Protein AF-A0A7C8YDD9-F1 (afdb_monomer_lite)

Foldseek 3Di:
DDPVLLVVLLCVCVVVVDQLVVSCVVVVDDSVVNVVSNVVVVVVVVVCCVVVDDQADQADDPVQVVDPVRPPVCGRPRDDQDWDWDADDDPPVCQVVQQDPVRGGTDTDRD

InterPro domains:
  IPR045249 Putative nuclease HARBI1-like [PTHR22930] (1-110)
  IPR058353 Domain of unknown function DUF8040 [PF26138] (1-47)

Sequence (111 aa):
MSVKEQVLMFLHLLGHNVRFRVIGGRFFHSTWTIHYFFHTVLQAILKLYPEFISPPSSSTPLKILNSSRFYPWFEDCIGALDDTHVRASIPLGDQDRYRNRKGGLSQNVLA

Structure (mmCIF, N/CA/C/O backbone):
data_AF-A0A7C8YDD9-F1
#
_entry.id   AF-A0A7C8YDD9-F1
#
loop_
_atom_site.group_PDB
_atom_site.id
_atom_site.type_symbol
_atom_site.label_atom_id
_atom_site.label_alt_id
_atom_site.label_comp_id
_atom_site.label_asym_id
_atom_site.label_entity_id
_atom_site.label_seq_id
_atom_site.pdbx_PDB_ins_code
_atom_site.Cartn_x
_atom_site.Cartn_y
_atom_site.Cartn_z
_atom_site.occupancy
_atom_site.B_iso_or_equiv
_atom_site.auth_seq_id
_atom_site.auth_comp_id
_atom_site.auth_asym_id
_atom_site.auth_atom_id
_atom_site.pdbx_PDB_model_num
ATOM 1 N N . MET A 1 1 ? 16.940 5.176 -19.741 1.00 84.56 1 MET A N 1
ATOM 2 C CA . MET A 1 1 ? 15.559 4.678 -19.582 1.00 84.56 1 MET A CA 1
ATOM 3 C C . MET A 1 1 ? 14.647 5.831 -19.199 1.00 84.56 1 MET A C 1
ATOM 5 O O . MET A 1 1 ? 14.982 6.564 -18.272 1.00 84.56 1 MET A O 1
ATOM 9 N N . SER A 1 2 ? 13.538 6.015 -19.916 1.00 95.75 2 SER A N 1
ATOM 10 C CA . SER A 1 2 ? 12.626 7.145 -19.675 1.00 95.75 2 SER A CA 1
ATOM 11 C C . 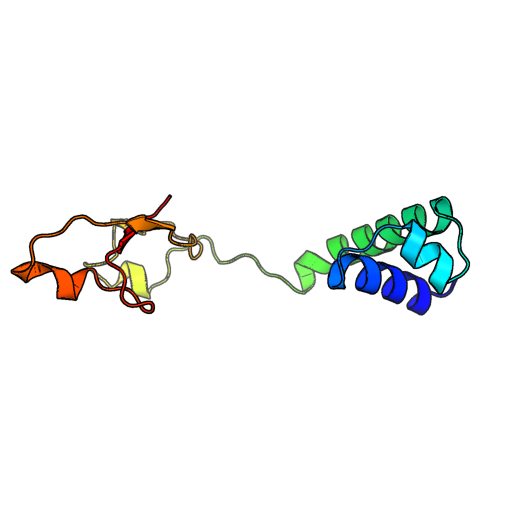SER A 1 2 ? 11.928 7.038 -18.313 1.00 95.75 2 SER A C 1
ATOM 13 O O . SER A 1 2 ? 11.718 5.933 -17.817 1.00 95.75 2 SER A O 1
ATOM 15 N N . VAL A 1 3 ? 11.525 8.165 -17.714 1.00 96.25 3 VAL A N 1
ATOM 16 C CA . VAL A 1 3 ? 10.753 8.162 -16.450 1.00 96.25 3 VAL A CA 1
ATOM 17 C C . VAL A 1 3 ? 9.469 7.342 -16.598 1.00 96.25 3 VAL A C 1
ATOM 19 O O . VAL A 1 3 ? 9.136 6.545 -15.726 1.00 96.25 3 VAL A O 1
ATOM 22 N N . LYS A 1 4 ? 8.785 7.467 -17.742 1.00 97.50 4 LYS A N 1
ATOM 23 C CA . LYS A 1 4 ? 7.581 6.689 -18.057 1.00 97.50 4 LYS A CA 1
ATOM 24 C C . LYS A 1 4 ? 7.844 5.184 -17.992 1.00 97.50 4 LYS A C 1
ATOM 26 O O . LYS A 1 4 ? 7.064 4.450 -17.402 1.00 97.50 4 LYS A O 1
ATOM 31 N N . GLU A 1 5 ? 8.947 4.730 -18.574 1.00 96.44 5 GLU A N 1
ATOM 32 C CA . GLU A 1 5 ? 9.332 3.318 -18.575 1.00 96.44 5 GLU A CA 1
ATOM 33 C C . GLU A 1 5 ? 9.680 2.814 -17.167 1.00 96.44 5 GLU A C 1
ATOM 35 O O . GLU A 1 5 ? 9.224 1.743 -16.776 1.00 96.44 5 GLU A O 1
ATOM 40 N N . GLN A 1 6 ? 10.385 3.620 -16.364 1.00 97.44 6 GLN A N 1
ATOM 41 C CA . GLN A 1 6 ? 10.673 3.304 -14.957 1.00 97.44 6 GLN A CA 1
ATOM 42 C C . GLN A 1 6 ? 9.384 3.089 -14.154 1.00 97.44 6 GLN A C 1
ATOM 44 O O . GLN A 1 6 ? 9.233 2.072 -13.474 1.00 97.44 6 GLN A O 1
ATOM 49 N N . VAL A 1 7 ? 8.435 4.024 -14.270 1.00 97.31 7 VAL A N 1
ATOM 50 C CA . VAL A 1 7 ? 7.142 3.957 -13.575 1.00 97.31 7 VAL A CA 1
ATOM 51 C C . VAL A 1 7 ? 6.312 2.771 -14.067 1.00 97.31 7 VAL A C 1
ATOM 53 O O . VAL A 1 7 ? 5.736 2.055 -13.253 1.00 97.31 7 VAL A O 1
ATOM 56 N N . LEU A 1 8 ? 6.287 2.502 -15.376 1.00 96.69 8 LEU A N 1
ATOM 57 C CA . LEU A 1 8 ? 5.576 1.347 -15.931 1.00 96.69 8 LEU A CA 1
ATOM 58 C C . LEU A 1 8 ? 6.131 0.020 -15.406 1.00 96.69 8 LEU A C 1
ATOM 60 O O . LEU A 1 8 ? 5.346 -0.852 -15.039 1.00 96.69 8 LEU A O 1
ATOM 64 N N . MET A 1 9 ? 7.454 -0.138 -15.321 1.00 96.81 9 MET A N 1
ATOM 65 C CA . MET A 1 9 ? 8.055 -1.340 -14.734 1.00 96.81 9 MET A CA 1
ATOM 66 C C . MET A 1 9 ? 7.690 -1.496 -13.256 1.00 96.81 9 MET A C 1
ATOM 68 O O . MET A 1 9 ? 7.332 -2.595 -12.833 1.00 96.81 9 MET A O 1
ATOM 72 N N . PHE A 1 10 ? 7.754 -0.408 -12.484 1.00 97.56 10 PHE A N 1
ATOM 73 C CA . PHE A 1 10 ? 7.395 -0.407 -11.067 1.00 97.56 10 PHE A CA 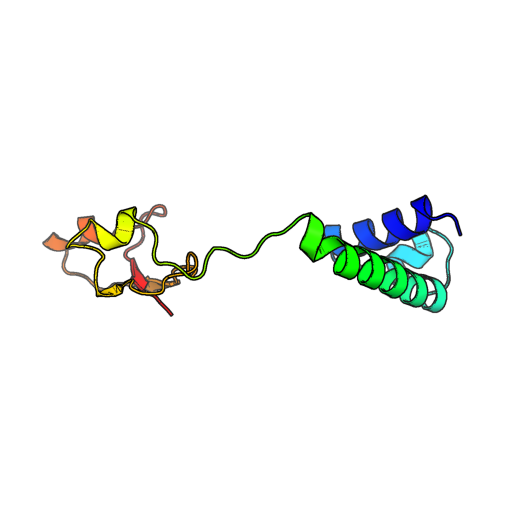1
ATOM 74 C C . PHE A 1 10 ? 5.931 -0.819 -10.849 1.00 97.56 10 PHE A C 1
ATOM 76 O O . PHE A 1 10 ? 5.653 -1.753 -10.096 1.00 97.56 10 PHE A O 1
ATOM 83 N N . LEU A 1 11 ? 5.001 -0.179 -11.567 1.00 96.88 11 LEU A N 1
ATOM 84 C CA . LEU A 1 11 ? 3.570 -0.480 -11.485 1.00 96.88 11 LEU A CA 1
ATOM 85 C C . LEU A 1 11 ? 3.257 -1.899 -11.957 1.00 96.88 11 LEU A C 1
ATOM 87 O O . LEU A 1 11 ? 2.440 -2.577 -11.342 1.00 96.88 11 LEU A O 1
ATOM 91 N N . HIS A 1 12 ? 3.913 -2.374 -13.017 1.00 95.69 12 HIS A N 1
ATOM 92 C CA . HIS A 1 12 ? 3.705 -3.733 -13.505 1.00 95.69 12 HIS A CA 1
ATOM 93 C C . HIS A 1 12 ? 4.164 -4.778 -12.486 1.00 95.69 12 HIS A C 1
ATOM 95 O O . HIS A 1 12 ? 3.496 -5.796 -12.300 1.00 95.69 12 HIS A O 1
ATOM 101 N N . LEU A 1 13 ? 5.288 -4.519 -11.812 1.00 96.56 13 LEU A N 1
ATOM 102 C CA . LEU A 1 13 ? 5.807 -5.413 -10.792 1.00 96.56 13 LEU A CA 1
ATOM 103 C C . LEU A 1 13 ? 4.863 -5.527 -9.597 1.00 96.56 13 LEU A C 1
ATOM 105 O O . LEU A 1 13 ? 4.539 -6.643 -9.197 1.00 96.56 13 LEU A O 1
ATOM 109 N N . LEU A 1 14 ? 4.404 -4.392 -9.064 1.00 96.12 14 LEU A N 1
ATOM 110 C CA . LEU A 1 14 ? 3.505 -4.368 -7.910 1.00 96.12 14 LEU A CA 1
ATOM 111 C C . LEU A 1 14 ? 2.092 -4.839 -8.259 1.00 96.12 14 LEU A C 1
ATOM 113 O O . LEU A 1 14 ? 1.541 -5.685 -7.563 1.00 96.12 14 LEU A O 1
ATOM 117 N N . GLY A 1 15 ? 1.518 -4.335 -9.352 1.00 96.25 15 GLY A N 1
ATOM 118 C CA . GLY A 1 15 ? 0.130 -4.608 -9.732 1.00 96.25 15 GLY A CA 1
ATOM 119 C C . GLY A 1 15 ? -0.138 -6.068 -10.100 1.00 96.25 15 GLY A C 1
ATOM 120 O O . GLY A 1 15 ? -1.258 -6.543 -9.939 1.00 96.25 15 GLY A O 1
ATOM 121 N N . HIS A 1 16 ? 0.882 -6.797 -10.561 1.00 94.62 16 HIS A N 1
ATOM 122 C CA . HIS A 1 16 ? 0.762 -8.216 -10.909 1.00 94.62 16 HIS A CA 1
ATOM 123 C C . HIS A 1 16 ? 1.594 -9.146 -10.021 1.00 94.62 16 HIS A C 1
ATOM 125 O O . HIS A 1 16 ? 1.601 -10.352 -10.265 1.00 94.62 16 HIS A O 1
ATOM 131 N N . ASN A 1 17 ? 2.300 -8.612 -9.018 1.00 94.62 17 ASN A N 1
ATOM 132 C CA . ASN A 1 17 ? 3.192 -9.368 -8.136 1.00 94.62 17 ASN A CA 1
ATOM 133 C C . ASN A 1 17 ? 4.169 -10.291 -8.903 1.00 94.62 17 ASN A C 1
ATOM 135 O O . ASN A 1 17 ? 4.320 -11.479 -8.604 1.00 94.62 17 ASN A O 1
ATOM 139 N N . VAL A 1 18 ? 4.796 -9.765 -9.960 1.00 95.44 18 VAL A N 1
ATOM 140 C CA . VAL A 1 18 ? 5.687 -10.542 -10.840 1.00 95.44 18 VAL A CA 1
ATOM 141 C C . VAL A 1 18 ? 7.156 -10.409 -10.440 1.00 95.44 18 VAL A C 1
ATOM 143 O O . VAL A 1 18 ? 7.595 -9.406 -9.889 1.00 95.44 18 VAL A O 1
ATOM 146 N N . ARG A 1 19 ? 7.970 -11.419 -10.766 1.00 95.94 19 ARG A N 1
ATOM 147 C CA . ARG A 1 19 ? 9.420 -11.398 -10.495 1.00 95.94 19 ARG A CA 1
ATOM 148 C C . ARG A 1 19 ? 10.165 -10.490 -11.482 1.00 95.94 19 ARG A C 1
ATOM 150 O O . ARG A 1 19 ? 9.789 -10.418 -12.651 1.00 95.94 19 ARG A O 1
ATOM 157 N N . PHE A 1 20 ? 11.307 -9.925 -11.074 1.00 94.88 20 PHE A N 1
ATOM 158 C CA . PHE A 1 20 ? 12.154 -9.082 -11.941 1.00 94.88 20 PHE A CA 1
ATOM 159 C C . PHE A 1 20 ? 12.524 -9.737 -13.278 1.00 94.88 20 PHE A C 1
ATOM 161 O O . PHE A 1 20 ? 12.569 -9.059 -14.298 1.00 94.88 20 PHE A O 1
ATOM 168 N N . ARG A 1 21 ? 12.717 -11.062 -13.319 1.00 94.19 21 ARG A N 1
ATOM 169 C CA . ARG A 1 21 ? 13.003 -11.783 -14.572 1.00 94.19 21 ARG A CA 1
ATOM 170 C C . ARG A 1 21 ? 11.889 -11.624 -15.618 1.00 94.19 21 ARG A C 1
ATOM 172 O O . ARG A 1 21 ? 12.186 -11.540 -16.804 1.00 94.19 21 ARG A O 1
ATOM 179 N N . VAL A 1 22 ? 10.625 -11.565 -15.190 1.00 94.62 22 VAL A N 1
ATOM 180 C CA . VAL A 1 22 ? 9.475 -11.365 -16.091 1.00 94.62 22 VAL A CA 1
ATOM 181 C C . VAL A 1 22 ? 9.501 -9.959 -16.684 1.00 94.62 22 VAL A C 1
ATOM 183 O O . VAL A 1 22 ? 9.289 -9.795 -17.881 1.00 94.62 22 VAL A O 1
ATOM 186 N N . ILE A 1 23 ? 9.827 -8.956 -15.865 1.00 95.31 23 ILE A N 1
ATOM 187 C CA . ILE A 1 23 ? 10.010 -7.574 -16.324 1.00 95.31 23 ILE A CA 1
ATOM 188 C C . ILE A 1 23 ? 11.174 -7.488 -17.316 1.00 95.31 23 ILE A C 1
ATOM 190 O O . ILE A 1 23 ? 11.026 -6.875 -18.368 1.00 95.31 23 ILE A O 1
ATOM 194 N N . GLY A 1 24 ? 12.294 -8.161 -17.037 1.00 94.75 24 GLY A N 1
ATOM 195 C CA . GLY A 1 24 ? 13.464 -8.164 -17.919 1.00 94.75 24 GLY A CA 1
ATOM 196 C C . GLY A 1 24 ? 13.186 -8.743 -19.294 1.00 94.75 24 GLY A C 1
ATOM 197 O O . GLY A 1 24 ? 13.637 -8.181 -20.284 1.00 94.75 24 GLY A O 1
ATOM 198 N N . GLY A 1 25 ? 12.362 -9.790 -19.380 1.00 94.38 25 GLY A N 1
ATOM 199 C CA . GLY A 1 25 ? 11.912 -10.319 -20.668 1.00 94.38 25 GLY A CA 1
ATOM 200 C C . GLY A 1 25 ? 10.961 -9.391 -21.434 1.00 94.38 25 GLY A C 1
ATOM 201 O O . GLY A 1 25 ? 10.923 -9.450 -22.656 1.00 94.38 25 GLY A O 1
ATOM 202 N N . ARG A 1 26 ? 10.195 -8.535 -20.743 1.00 93.62 26 ARG A N 1
ATOM 203 C CA . ARG A 1 26 ? 9.218 -7.621 -21.369 1.00 93.62 26 ARG A CA 1
ATOM 204 C C . ARG A 1 26 ? 9.825 -6.296 -21.812 1.00 93.62 26 ARG A C 1
ATOM 206 O O . ARG A 1 26 ? 9.464 -5.783 -22.863 1.00 93.62 26 ARG A O 1
ATOM 213 N N . PHE A 1 27 ? 10.703 -5.740 -20.987 1.00 92.62 27 PHE A N 1
ATOM 214 C CA . PHE A 1 27 ? 11.323 -4.434 -21.209 1.00 92.62 27 PHE A CA 1
ATOM 215 C C . PHE A 1 27 ? 12.770 -4.546 -21.709 1.00 92.62 27 PHE A C 1
ATOM 217 O O . PHE A 1 27 ? 13.414 -3.531 -21.931 1.00 92.62 27 PHE A O 1
ATOM 224 N N . PHE A 1 28 ? 13.279 -5.769 -21.903 1.00 95.00 28 PHE A N 1
ATOM 225 C CA . PHE A 1 28 ? 14.633 -6.052 -22.396 1.00 95.00 28 PHE A CA 1
ATOM 226 C C . PHE A 1 28 ? 15.748 -5.440 -21.536 1.00 95.00 28 PHE A C 1
ATOM 228 O O . PHE A 1 28 ? 16.798 -5.043 -22.037 1.00 95.00 28 PHE A O 1
ATOM 235 N N . HIS A 1 29 ? 15.534 -5.413 -20.218 1.00 95.50 29 HIS A N 1
ATOM 236 C CA . HIS A 1 29 ? 16.495 -4.896 -19.245 1.00 95.50 29 HIS A CA 1
ATOM 237 C C . HIS A 1 29 ? 17.048 -5.992 -18.345 1.00 95.50 29 HIS A C 1
ATOM 239 O O . HIS A 1 29 ? 16.388 -6.991 -18.046 1.00 95.50 29 HIS A O 1
ATOM 245 N N . SER A 1 30 ? 18.266 -5.768 -17.855 1.00 96.81 30 SER A N 1
ATOM 246 C CA . SER A 1 30 ? 18.871 -6.646 -16.858 1.00 96.81 30 SER A CA 1
ATOM 247 C C . SER A 1 30 ? 18.104 -6.595 -15.531 1.00 96.81 30 SER A C 1
ATOM 249 O O . SER A 1 30 ? 17.519 -5.573 -15.164 1.00 96.81 30 SER A O 1
ATOM 251 N N . THR A 1 31 ? 18.171 -7.679 -14.755 1.00 96.25 31 THR A N 1
ATOM 252 C CA . THR A 1 31 ? 17.622 -7.723 -13.389 1.00 96.25 31 THR A CA 1
ATOM 253 C C . THR A 1 31 ? 18.178 -6.599 -12.515 1.00 96.25 31 THR A C 1
ATOM 255 O O . THR A 1 31 ? 17.438 -6.025 -11.720 1.00 96.25 31 THR A O 1
ATOM 258 N N . TRP A 1 32 ? 19.460 -6.256 -12.681 1.00 97.25 32 TRP A N 1
ATOM 259 C CA . TRP A 1 32 ? 20.095 -5.170 -11.935 1.00 97.25 32 TRP A CA 1
ATOM 260 C C . TRP A 1 32 ? 19.467 -3.814 -12.271 1.00 97.25 32 TRP A C 1
ATOM 262 O O . TRP A 1 32 ? 19.103 -3.065 -11.368 1.00 97.25 32 TRP A O 1
ATOM 272 N N . THR A 1 33 ? 19.255 -3.535 -13.560 1.00 96.69 33 THR A N 1
ATOM 273 C CA . THR A 1 33 ? 18.575 -2.320 -14.031 1.00 96.69 33 THR A CA 1
ATOM 274 C C . THR A 1 33 ? 17.178 -2.220 -13.422 1.00 96.69 33 THR A C 1
ATOM 276 O O . THR A 1 33 ? 16.815 -1.195 -12.855 1.00 96.69 33 THR A O 1
ATOM 279 N N . ILE A 1 34 ? 16.403 -3.302 -13.476 1.00 96.88 34 ILE A N 1
ATOM 280 C CA . ILE A 1 34 ? 15.036 -3.329 -12.942 1.00 96.88 34 ILE A CA 1
ATOM 281 C C . ILE A 1 34 ? 15.035 -3.093 -11.436 1.00 96.88 34 ILE A C 1
ATOM 283 O O . ILE A 1 34 ? 14.256 -2.279 -10.951 1.00 96.88 34 ILE A O 1
ATOM 287 N N . HIS A 1 35 ? 15.929 -3.758 -10.703 1.00 97.00 35 HIS A N 1
ATOM 288 C CA . HIS A 1 35 ? 16.081 -3.567 -9.266 1.00 97.00 35 HIS A CA 1
ATOM 289 C C . HIS A 1 35 ? 16.426 -2.115 -8.920 1.00 97.00 35 HIS A C 1
ATOM 291 O O . HIS A 1 35 ? 15.804 -1.533 -8.032 1.00 97.00 35 HIS A O 1
ATOM 297 N N . TYR A 1 36 ? 17.396 -1.524 -9.621 1.00 97.69 36 TYR A N 1
ATOM 298 C CA . TYR A 1 36 ? 17.814 -0.141 -9.410 1.00 97.69 36 TYR A CA 1
ATOM 299 C C . TYR A 1 36 ? 16.629 0.818 -9.565 1.00 97.69 36 TYR A C 1
ATOM 301 O O . TYR A 1 36 ? 16.288 1.544 -8.633 1.00 97.69 36 TYR A O 1
ATOM 309 N N . PHE A 1 37 ? 15.933 0.751 -10.701 1.00 97.56 37 PHE A N 1
ATOM 310 C CA . PHE A 1 37 ? 14.838 1.674 -10.988 1.00 97.56 37 PHE A CA 1
ATOM 311 C C . PHE A 1 37 ? 13.562 1.389 -10.196 1.00 97.56 37 PHE A C 1
ATOM 313 O O . PHE A 1 37 ? 12.827 2.327 -9.896 1.00 97.56 37 PHE A O 1
ATOM 320 N N . PHE A 1 38 ? 13.321 0.142 -9.784 1.00 97.31 38 PHE A N 1
ATOM 321 C CA . PHE A 1 38 ? 12.268 -0.170 -8.822 1.00 97.31 38 PHE A CA 1
ATOM 322 C C . PHE A 1 38 ? 12.463 0.625 -7.524 1.00 97.31 38 PHE A C 1
ATOM 324 O O . PHE A 1 38 ? 11.539 1.296 -7.070 1.00 97.31 38 PHE A O 1
ATOM 331 N N . HIS A 1 39 ? 13.678 0.616 -6.965 1.00 97.88 39 HIS A N 1
ATOM 332 C CA . HIS A 1 39 ? 13.980 1.362 -5.743 1.00 97.88 39 HIS A CA 1
ATOM 333 C C . HIS A 1 39 ? 13.959 2.874 -5.970 1.00 97.88 39 HIS A C 1
ATOM 335 O O . HIS A 1 39 ? 13.454 3.602 -5.120 1.00 97.88 39 HIS A O 1
ATOM 341 N N . THR A 1 40 ? 14.445 3.362 -7.115 1.00 98.00 40 THR A N 1
ATOM 342 C CA . THR A 1 40 ? 14.360 4.790 -7.456 1.00 98.00 40 THR A CA 1
ATOM 343 C C . THR A 1 40 ? 12.912 5.284 -7.454 1.00 98.00 40 THR A C 1
ATOM 345 O O . THR A 1 40 ? 12.612 6.295 -6.819 1.00 98.00 40 THR A O 1
ATOM 348 N N . VAL A 1 41 ? 12.005 4.559 -8.119 1.00 97.94 41 VAL A N 1
ATOM 349 C CA . VAL A 1 41 ? 10.580 4.918 -8.174 1.00 97.94 41 VAL A CA 1
ATOM 350 C C . VAL A 1 41 ? 9.916 4.755 -6.806 1.00 97.94 41 VAL A C 1
ATOM 352 O O . VAL A 1 41 ? 9.167 5.640 -6.400 1.00 97.94 41 VAL A O 1
ATOM 355 N N . LEU A 1 42 ? 10.240 3.696 -6.054 1.00 97.75 42 LEU A N 1
ATOM 356 C CA . LEU A 1 42 ? 9.744 3.506 -4.687 1.00 97.75 42 LEU A CA 1
ATOM 357 C C . LEU A 1 42 ? 10.073 4.711 -3.800 1.00 97.75 42 LEU A C 1
ATOM 359 O O . LEU A 1 42 ? 9.190 5.255 -3.145 1.00 97.75 42 LEU A O 1
ATOM 363 N N . GLN A 1 43 ? 11.329 5.158 -3.807 1.00 98.00 43 GLN A N 1
ATOM 364 C CA . GLN A 1 43 ? 11.764 6.299 -3.003 1.00 98.00 43 GLN A CA 1
ATOM 365 C C . GLN A 1 43 ? 11.081 7.602 -3.432 1.00 98.00 43 GLN A C 1
ATOM 367 O O . GLN A 1 43 ? 10.740 8.419 -2.582 1.00 98.00 43 GLN A O 1
ATOM 372 N N . ALA A 1 44 ? 10.848 7.800 -4.732 1.00 96.94 44 ALA A N 1
ATOM 373 C CA . ALA A 1 44 ? 10.099 8.955 -5.220 1.00 96.94 44 ALA A CA 1
ATOM 374 C C . ALA A 1 44 ? 8.640 8.933 -4.731 1.00 96.94 44 ALA A C 1
ATOM 376 O O . ALA A 1 44 ? 8.150 9.940 -4.228 1.00 96.94 44 ALA A O 1
ATOM 377 N N . ILE A 1 45 ? 7.970 7.780 -4.803 1.00 95.81 45 ILE A N 1
ATOM 378 C CA . ILE A 1 45 ? 6.589 7.622 -4.325 1.00 95.81 45 ILE A CA 1
ATOM 379 C C . ILE A 1 45 ? 6.502 7.831 -2.811 1.00 95.81 45 ILE A C 1
ATOM 381 O O . ILE A 1 45 ? 5.609 8.531 -2.349 1.00 95.81 45 ILE A O 1
ATOM 385 N N . LEU A 1 46 ? 7.443 7.288 -2.035 1.00 95.31 46 LEU A N 1
ATOM 386 C CA . LEU A 1 46 ? 7.479 7.485 -0.582 1.00 95.31 46 LEU A CA 1
ATOM 387 C C . LEU A 1 46 ? 7.693 8.952 -0.189 1.00 95.31 46 LEU A C 1
ATOM 389 O O . LEU A 1 46 ? 7.177 9.383 0.835 1.00 95.31 46 LEU A O 1
ATOM 393 N N . LYS A 1 47 ? 8.411 9.736 -1.000 1.00 96.06 47 LYS A N 1
ATOM 394 C CA . LYS A 1 47 ? 8.535 11.187 -0.787 1.00 96.06 47 LYS A CA 1
ATOM 395 C C . LYS A 1 47 ? 7.240 11.939 -1.083 1.00 96.06 47 LYS A C 1
ATOM 397 O O . LYS A 1 47 ? 6.972 12.925 -0.414 1.00 96.06 47 LYS A O 1
ATOM 402 N N . LEU A 1 48 ? 6.450 11.463 -2.046 1.00 94.75 48 LEU A N 1
ATOM 403 C CA . LEU A 1 48 ? 5.139 12.029 -2.377 1.00 94.75 48 LEU A CA 1
ATOM 404 C C . LEU A 1 48 ? 4.039 11.585 -1.405 1.00 94.75 48 LEU A C 1
ATOM 406 O O . LEU A 1 48 ? 3.028 12.265 -1.282 1.00 94.75 48 LEU A O 1
ATOM 410 N N . TYR A 1 49 ? 4.218 10.459 -0.707 1.00 93.31 49 TYR A N 1
ATOM 411 C CA . TYR A 1 49 ? 3.226 9.890 0.212 1.00 93.31 49 TYR A CA 1
ATOM 412 C C . TYR A 1 49 ? 2.564 10.9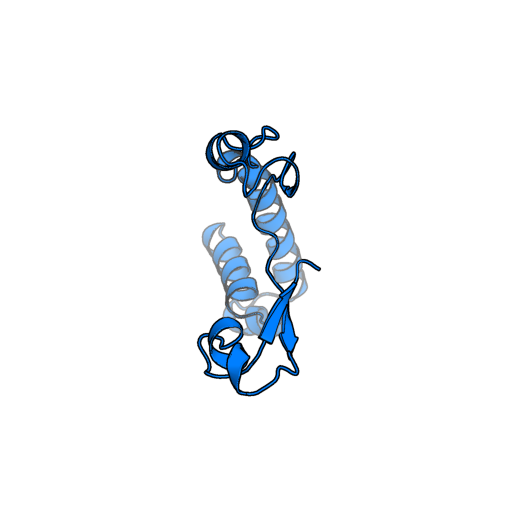26 1.148 1.00 93.31 49 TYR A C 1
ATOM 414 O O . TYR A 1 49 ? 1.334 10.939 1.191 1.00 93.31 49 TYR A O 1
ATOM 422 N N . PRO A 1 50 ? 3.300 11.833 1.826 1.00 90.88 50 PRO A N 1
ATOM 423 C CA . PRO A 1 50 ? 2.693 12.807 2.737 1.00 90.88 50 PRO A CA 1
ATOM 424 C C . PRO A 1 50 ? 1.811 13.856 2.044 1.00 90.88 50 PRO A C 1
ATOM 426 O O . PRO A 1 50 ? 0.951 14.445 2.691 1.00 90.88 50 PRO A O 1
ATOM 429 N N . GLU A 1 51 ? 2.018 14.106 0.748 1.00 93.31 51 GLU A N 1
ATOM 430 C CA . GLU A 1 51 ? 1.224 15.069 -0.029 1.00 93.31 51 GLU A CA 1
ATOM 431 C C . GLU A 1 51 ? -0.144 14.499 -0.426 1.00 93.31 51 GLU A C 1
ATOM 433 O O . GLU A 1 51 ? -1.111 15.244 -0.568 1.00 93.31 51 GLU A O 1
ATOM 438 N N . PHE A 1 52 ? -0.237 13.176 -0.595 1.00 90.94 52 PHE A N 1
ATOM 439 C CA . PHE A 1 52 ? -1.457 12.500 -1.053 1.00 90.94 52 PHE A CA 1
ATOM 440 C C . PHE A 1 52 ? -2.207 11.765 0.058 1.00 90.94 52 PHE A C 1
ATOM 442 O O . PHE A 1 52 ? -3.408 11.530 -0.068 1.00 90.94 52 PHE A O 1
ATOM 449 N N . ILE A 1 53 ? -1.514 11.366 1.125 1.00 89.38 53 ILE A N 1
ATOM 450 C CA . ILE A 1 53 ? -2.081 10.594 2.227 1.00 89.38 53 ILE A CA 1
ATOM 451 C C . ILE A 1 53 ? -1.849 11.363 3.522 1.00 89.38 53 ILE A C 1
ATOM 453 O O . ILE A 1 53 ? -0.728 11.481 4.011 1.00 89.38 53 ILE A O 1
ATOM 457 N N . SER A 1 54 ? -2.939 11.862 4.099 1.00 83.75 54 SER A N 1
ATOM 458 C CA . SER A 1 54 ? -2.936 12.439 5.440 1.00 83.75 54 SER A CA 1
ATOM 459 C C . SER A 1 54 ? -3.330 11.367 6.457 1.00 83.75 54 SER A C 1
ATOM 461 O O . SER A 1 54 ? -4.363 10.717 6.269 1.00 83.75 54 SER A O 1
ATOM 463 N N . PRO A 1 55 ? -2.546 11.158 7.530 1.00 78.00 55 PRO A N 1
ATOM 464 C CA . PRO A 1 55 ? -2.975 10.289 8.615 1.00 78.00 55 PRO A CA 1
ATOM 465 C C . PRO A 1 55 ? -4.258 10.846 9.259 1.00 78.00 55 PRO A C 1
ATOM 467 O O . PRO A 1 55 ? -4.474 12.063 9.237 1.00 78.00 55 PRO A O 1
ATOM 470 N N . PRO A 1 56 ? -5.118 9.988 9.835 1.00 79.19 56 PRO A N 1
ATOM 471 C CA . PRO A 1 56 ? -6.298 10.452 10.552 1.00 79.19 56 PRO A CA 1
ATOM 472 C C . PRO A 1 56 ? -5.888 11.331 11.738 1.00 79.19 56 PRO A C 1
ATOM 474 O O . PRO A 1 56 ? -4.793 11.182 12.286 1.00 79.19 56 PRO A O 1
ATOM 477 N N . SER A 1 57 ? -6.769 12.245 12.152 1.00 79.62 57 SER A N 1
ATOM 478 C CA . SER A 1 57 ? -6.539 13.024 13.369 1.00 79.62 57 SER A CA 1
ATOM 479 C C . SER A 1 57 ? -6.414 12.097 14.577 1.00 79.62 57 SER A C 1
ATOM 481 O O . SER A 1 57 ? -7.156 11.125 14.691 1.00 79.62 57 SER A O 1
ATOM 483 N N . SER A 1 58 ? -5.533 12.439 15.517 1.00 75.56 58 SER A N 1
ATOM 484 C CA . SER A 1 58 ? -5.407 11.720 16.790 1.00 75.56 58 SER A CA 1
ATOM 485 C C . SER A 1 58 ? -6.601 11.926 17.727 1.00 75.56 58 SER A C 1
ATOM 487 O O . SER A 1 58 ? -6.688 11.269 18.756 1.00 75.56 58 SER A O 1
ATOM 489 N N . SER A 1 59 ? -7.517 12.843 17.405 1.00 84.38 59 SER A N 1
ATOM 490 C CA . SER A 1 59 ? -8.716 13.080 18.199 1.00 84.38 59 SER A CA 1
ATOM 491 C C . SER A 1 59 ? -9.798 12.039 17.923 1.00 84.38 59 SER A C 1
ATOM 493 O O . SER A 1 59 ? -10.129 11.751 16.771 1.00 84.38 59 SER A O 1
ATOM 495 N N . THR A 1 60 ? -10.414 11.547 19.001 1.00 84.00 60 THR A N 1
ATOM 496 C CA . THR A 1 60 ? -11.585 10.669 18.928 1.00 84.00 60 THR A CA 1
ATOM 497 C C . THR A 1 60 ? -12.710 11.355 18.133 1.00 84.00 60 THR A C 1
ATOM 499 O O . THR A 1 60 ? -13.141 12.455 18.500 1.00 84.00 60 THR A O 1
ATOM 502 N N . PRO A 1 61 ? -13.230 10.737 17.056 1.00 85.94 61 PRO A N 1
ATOM 503 C CA . PRO A 1 61 ? -14.336 11.293 16.283 1.00 85.94 61 PRO A CA 1
ATOM 504 C C . PRO A 1 61 ? -15.569 11.610 17.143 1.00 85.94 61 PRO A C 1
ATOM 506 O O . PRO A 1 61 ? -15.982 10.806 17.979 1.00 85.94 61 PRO A O 1
ATOM 509 N N . LEU A 1 62 ? -16.251 12.729 16.859 1.00 87.19 62 LEU A N 1
ATOM 510 C CA . LEU A 1 62 ? -17.457 13.159 17.594 1.00 87.19 62 LEU A CA 1
ATOM 511 C C . LEU A 1 62 ? -18.565 12.094 17.631 1.00 87.19 62 LEU A C 1
ATOM 513 O O . LEU A 1 62 ? -19.333 12.024 18.585 1.00 87.19 62 LEU A O 1
ATOM 517 N N . LYS A 1 63 ? -18.646 11.240 16.605 1.00 86.56 63 LYS A N 1
ATOM 518 C CA . LYS A 1 63 ? -19.607 10.129 16.546 1.00 86.56 63 LYS A CA 1
ATOM 519 C C . LYS A 1 63 ? -19.387 9.094 17.658 1.00 86.56 63 LYS A C 1
ATOM 521 O O . LYS A 1 63 ? -20.354 8.479 18.098 1.00 86.56 63 LYS A O 1
ATOM 526 N N . ILE A 1 64 ? -18.138 8.900 18.082 1.00 88.00 64 ILE A N 1
ATOM 527 C CA . ILE A 1 64 ? -17.782 8.019 19.196 1.00 88.00 64 ILE A CA 1
ATOM 528 C C . ILE A 1 64 ? -18.048 8.750 20.512 1.00 88.00 64 ILE A C 1
ATOM 530 O O . ILE A 1 64 ? -18.810 8.236 21.325 1.00 88.00 64 ILE A O 1
ATOM 534 N N . LEU A 1 65 ? -17.521 9.973 20.670 1.00 89.19 65 LEU A N 1
ATOM 535 C CA . LEU A 1 65 ? -17.684 10.783 21.889 1.00 89.19 65 LEU A CA 1
ATOM 536 C C . LEU A 1 65 ? -19.157 10.993 22.279 1.00 89.19 65 LEU A C 1
ATOM 538 O O . LEU A 1 65 ? -19.507 10.909 23.451 1.00 89.19 65 LEU A O 1
ATOM 542 N N . ASN A 1 66 ? -20.038 11.211 21.300 1.00 92.12 66 ASN A N 1
ATOM 543 C CA . ASN A 1 66 ? -21.460 11.474 21.543 1.00 92.12 66 ASN A CA 1
ATOM 544 C C . ASN A 1 66 ? -22.311 10.202 21.717 1.00 92.12 66 ASN A C 1
ATOM 546 O O . ASN A 1 66 ? -23.538 10.292 21.781 1.00 92.12 66 ASN A O 1
ATOM 550 N N . SER A 1 67 ? -21.708 9.011 21.753 1.00 90.69 67 SER A N 1
ATOM 551 C CA . SER A 1 67 ? -22.434 7.748 21.874 1.00 90.69 67 SER A CA 1
ATOM 552 C C . SER A 1 67 ? -22.010 6.986 23.121 1.00 90.69 67 SER A C 1
ATOM 554 O O . SER A 1 67 ? -20.911 6.445 23.172 1.00 90.69 67 SER A O 1
ATOM 556 N N . SER A 1 68 ? -22.927 6.816 24.076 1.00 91.50 68 SER A N 1
ATOM 557 C CA . SER A 1 68 ? -22.713 5.959 25.256 1.00 91.50 68 SER A CA 1
ATOM 558 C C . SER A 1 68 ? -22.493 4.480 24.917 1.00 91.50 68 SER A C 1
ATOM 560 O O . SER A 1 68 ? -22.060 3.706 25.765 1.00 91.50 68 SER A O 1
ATOM 562 N N . ARG A 1 69 ? -22.801 4.066 23.680 1.00 89.19 69 ARG A N 1
ATOM 563 C CA . ARG A 1 69 ? -22.498 2.722 23.175 1.00 89.19 69 ARG A CA 1
ATOM 564 C C . ARG A 1 69 ? -21.020 2.562 22.813 1.00 89.19 69 ARG A C 1
ATOM 566 O O . ARG A 1 69 ? -20.510 1.449 22.904 1.00 89.19 69 ARG A O 1
ATOM 573 N N . PHE A 1 70 ? -20.374 3.625 22.331 1.00 85.56 70 PHE A N 1
ATOM 574 C CA . PHE A 1 70 ? -19.007 3.571 21.808 1.00 85.56 70 PHE A CA 1
ATOM 575 C C . PHE A 1 70 ? -17.986 4.195 22.761 1.00 85.56 70 PHE A C 1
ATOM 577 O O . PHE A 1 70 ? -16.895 3.658 22.906 1.00 85.56 70 PHE A O 1
ATOM 584 N N . TYR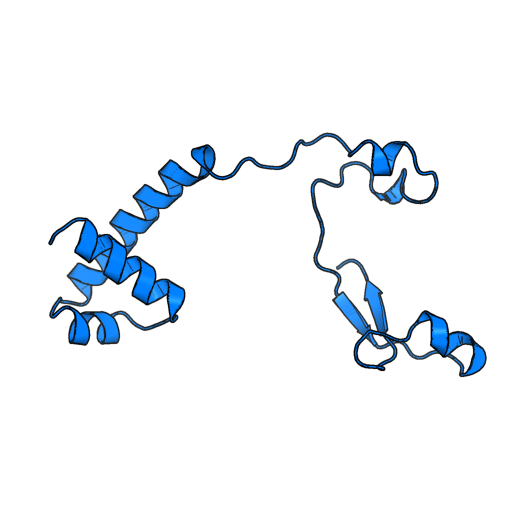 A 1 71 ? -18.325 5.290 23.433 1.00 88.25 71 TYR A N 1
ATOM 585 C CA . TYR A 1 71 ? -17.484 5.881 24.466 1.00 88.25 71 TYR A CA 1
ATOM 586 C C . TYR A 1 71 ? -17.774 5.239 25.836 1.00 88.25 71 TYR A C 1
ATOM 588 O O . TYR A 1 71 ? -18.952 5.078 26.171 1.00 88.25 71 TYR A O 1
ATOM 596 N N . PRO A 1 72 ? -16.750 4.886 26.641 1.00 90.38 72 PRO A N 1
ATOM 597 C CA . PRO A 1 72 ? -15.315 5.140 26.434 1.00 90.38 72 PRO A CA 1
ATOM 598 C C . PRO A 1 72 ? -14.536 4.003 25.743 1.00 90.38 72 PRO A C 1
ATOM 600 O O . PRO A 1 72 ? -13.322 4.069 25.620 1.00 90.38 72 PRO A O 1
ATOM 603 N N . TRP A 1 73 ? -15.198 2.950 25.257 1.00 84.38 73 TRP A N 1
ATOM 604 C CA . TRP A 1 73 ? -14.518 1.745 24.745 1.00 84.38 73 TRP A CA 1
ATOM 605 C C . TRP A 1 73 ? -13.698 1.957 23.470 1.00 84.38 73 TRP A C 1
ATOM 607 O O . TRP A 1 73 ? -12.776 1.192 23.211 1.00 84.38 73 TRP A O 1
ATOM 617 N N . PHE A 1 74 ? -14.035 2.980 22.686 1.00 83.19 74 PHE A N 1
ATOM 618 C CA . PHE A 1 74 ? -13.313 3.376 21.474 1.00 83.19 74 PHE A CA 1
ATOM 619 C C . PHE A 1 74 ? -12.675 4.769 21.601 1.00 83.19 74 PHE A C 1
ATOM 621 O O . PHE A 1 74 ? -12.499 5.464 20.598 1.00 83.19 74 PHE A O 1
ATOM 628 N N . GLU A 1 75 ? -12.373 5.207 22.825 1.00 83.50 75 GLU A N 1
ATOM 629 C CA . GLU A 1 75 ? -11.516 6.375 23.045 1.00 83.50 75 GLU A CA 1
ATOM 630 C C . GLU A 1 75 ? -10.148 6.148 22.369 1.00 83.50 75 GLU A C 1
ATOM 632 O O . GLU A 1 75 ? -9.635 5.031 22.349 1.00 83.50 75 GLU A O 1
ATOM 637 N N . ASP A 1 76 ? -9.615 7.183 21.719 1.00 82.06 76 ASP A N 1
ATOM 638 C CA . ASP A 1 76 ? -8.367 7.165 20.936 1.00 82.06 76 ASP A CA 1
ATOM 639 C C . ASP A 1 76 ? -8.373 6.256 19.690 1.00 82.06 76 ASP A C 1
ATOM 641 O O . ASP A 1 76 ? -7.332 5.937 19.112 1.00 82.06 76 ASP A O 1
ATOM 645 N N . CYS A 1 77 ? -9.555 5.866 19.205 1.00 79.94 77 CYS A N 1
ATOM 646 C CA . CYS A 1 77 ? -9.682 5.141 17.944 1.00 79.94 77 CYS A CA 1
ATOM 647 C C . CYS A 1 77 ? -9.338 6.046 16.739 1.00 79.94 77 CYS A C 1
ATOM 649 O O . CYS A 1 77 ? -10.095 6.949 16.382 1.00 79.94 77 CYS A O 1
ATOM 651 N N . ILE A 1 78 ? -8.202 5.767 16.087 1.00 76.44 78 ILE A N 1
ATOM 652 C CA . ILE A 1 78 ? -7.678 6.515 14.922 1.00 76.44 78 ILE A CA 1
ATOM 653 C C . ILE A 1 78 ? -8.197 5.938 13.585 1.00 76.44 78 ILE A C 1
ATOM 655 O O . ILE A 1 78 ? -8.176 6.609 12.554 1.00 76.44 78 ILE A O 1
ATOM 659 N N . GLY A 1 79 ? -8.706 4.704 13.573 1.00 71.75 79 GLY A N 1
ATOM 660 C CA . GLY A 1 79 ? -9.195 4.045 12.362 1.00 71.75 79 GLY A CA 1
ATOM 661 C C . GLY A 1 79 ? -9.853 2.695 12.635 1.00 71.75 79 GLY A C 1
ATOM 662 O O . GLY A 1 79 ? -9.917 2.239 13.773 1.00 71.75 79 GLY A O 1
ATOM 663 N N . ALA A 1 80 ? -10.350 2.054 11.577 1.00 70.44 80 ALA A N 1
ATOM 664 C CA . ALA A 1 80 ? -10.901 0.708 11.673 1.00 70.44 80 ALA A CA 1
ATOM 665 C C . ALA A 1 80 ? -9.764 -0.318 11.800 1.00 70.44 80 ALA A C 1
ATOM 667 O O . ALA A 1 80 ? -8.927 -0.428 10.903 1.00 70.44 80 ALA A O 1
ATOM 668 N N . LEU A 1 81 ? -9.750 -1.066 12.903 1.00 66.75 81 LEU A N 1
ATOM 669 C CA . LEU A 1 81 ? -9.090 -2.368 12.956 1.00 66.75 81 LEU A CA 1
ATOM 670 C C . LEU A 1 81 ? -9.936 -3.332 12.120 1.00 66.75 81 LEU A C 1
ATOM 672 O O . LEU A 1 81 ? -11.160 -3.309 12.221 1.00 66.75 81 LEU A O 1
ATOM 676 N N . ASP A 1 82 ? -9.302 -4.114 11.246 1.00 64.25 82 ASP A N 1
ATOM 677 C CA . ASP A 1 82 ? -10.029 -5.134 10.492 1.00 64.25 82 ASP A CA 1
ATOM 678 C C . ASP A 1 82 ? -10.493 -6.219 11.471 1.00 64.25 82 ASP A C 1
ATOM 680 O O . ASP A 1 82 ? -9.699 -6.770 12.240 1.00 64.25 82 ASP A O 1
ATOM 684 N N . ASP A 1 83 ? -11.795 -6.485 11.483 1.00 72.38 83 ASP A N 1
ATOM 685 C CA . ASP A 1 83 ? -12.399 -7.418 12.421 1.00 72.38 83 ASP A CA 1
ATOM 686 C C . ASP A 1 83 ? -12.071 -8.855 12.003 1.00 72.38 83 ASP A C 1
ATOM 688 O O . ASP A 1 83 ? -12.277 -9.258 10.854 1.00 72.38 83 ASP A O 1
ATOM 692 N N . THR A 1 84 ? -11.655 -9.693 12.953 1.00 83.75 84 THR A N 1
ATOM 693 C CA . THR A 1 84 ? -11.524 -11.128 12.690 1.00 83.75 84 THR A CA 1
ATOM 694 C C . THR A 1 84 ? -12.826 -11.841 13.037 1.00 83.75 84 THR A C 1
ATOM 696 O O . THR A 1 84 ? -13.314 -11.787 14.167 1.00 83.75 84 THR A O 1
ATOM 699 N N . HIS A 1 85 ? -13.384 -12.570 12.070 1.00 86.31 85 HIS A N 1
ATOM 700 C CA . HIS A 1 85 ? -14.520 -13.456 12.310 1.00 86.31 85 HIS A CA 1
ATOM 701 C C . HIS A 1 85 ? -14.059 -14.746 13.004 1.00 86.31 85 HIS A C 1
ATOM 703 O O . HIS A 1 85 ? -13.468 -15.625 12.374 1.00 86.31 85 HIS A O 1
ATOM 709 N N . VAL A 1 86 ? -14.406 -14.910 14.280 1.00 89.69 86 VAL A N 1
ATOM 710 C CA . VAL A 1 86 ? -14.228 -16.168 15.017 1.00 89.69 86 VAL A CA 1
ATOM 711 C C . VAL A 1 86 ? -15.512 -16.986 14.924 1.00 89.69 86 VAL A C 1
ATOM 713 O O . VAL A 1 86 ? -16.610 -16.455 15.097 1.00 89.69 86 VAL A O 1
ATOM 716 N N . ARG A 1 87 ? -15.410 -18.289 14.636 1.00 92.31 87 ARG A N 1
ATOM 717 C CA . ARG A 1 87 ? -16.584 -19.175 14.576 1.00 92.31 87 ARG A CA 1
ATOM 718 C C . ARG A 1 87 ? -17.254 -19.239 15.952 1.00 92.31 87 ARG A C 1
ATOM 720 O O . ARG A 1 87 ? -16.599 -19.535 16.945 1.00 92.31 87 ARG A O 1
ATOM 727 N N . ALA A 1 88 ? -18.562 -19.010 15.984 1.00 91.75 88 ALA A N 1
ATOM 728 C CA . ALA A 1 88 ? -19.348 -19.023 17.212 1.00 91.75 88 ALA A CA 1
ATOM 729 C C . ALA A 1 88 ? -20.153 -20.328 17.318 1.00 91.75 88 ALA A C 1
ATOM 731 O O . ALA A 1 88 ? -20.769 -20.760 16.342 1.00 91.75 88 ALA A O 1
ATOM 732 N N . SER A 1 89 ? -20.157 -20.950 18.499 1.00 93.31 89 SER A N 1
ATOM 733 C CA . SER A 1 89 ? -21.002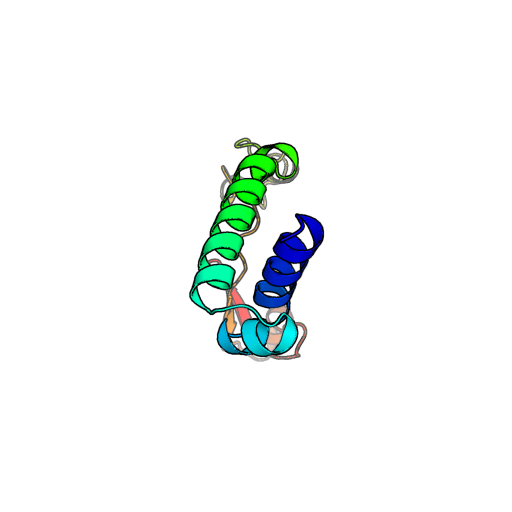 -22.108 18.814 1.00 93.31 89 SER A CA 1
ATOM 734 C C . SER A 1 89 ? -22.139 -21.647 19.719 1.00 93.31 89 SER A C 1
ATOM 736 O O . SER A 1 89 ? -21.934 -21.456 20.914 1.00 93.31 89 SER A O 1
ATOM 738 N N . ILE A 1 90 ? -23.315 -21.416 19.132 1.00 93.31 90 ILE A N 1
ATOM 739 C CA . ILE A 1 90 ? -24.441 -20.727 19.777 1.00 93.31 90 ILE A CA 1
ATOM 740 C C . ILE A 1 90 ? -25.694 -21.624 19.750 1.00 93.31 90 ILE A C 1
ATOM 742 O O . ILE A 1 90 ? -25.954 -22.253 18.714 1.00 93.31 90 ILE A O 1
ATOM 746 N N . PRO A 1 91 ? -26.483 -21.693 20.844 1.00 93.38 91 PRO A N 1
ATOM 747 C CA . PRO A 1 91 ? -27.768 -22.395 20.872 1.00 93.38 91 PRO A CA 1
ATOM 748 C C . PRO A 1 91 ? -28.724 -21.916 19.776 1.00 93.38 91 PRO A C 1
ATOM 750 O O . PRO A 1 91 ? -28.735 -20.735 19.441 1.00 93.38 91 PRO A O 1
ATOM 753 N N . LEU A 1 92 ? -29.564 -22.818 19.253 1.00 90.81 92 LEU A N 1
ATOM 754 C CA . LEU A 1 92 ? -30.443 -22.556 18.100 1.00 90.81 92 LEU A CA 1
ATOM 755 C C . LEU A 1 92 ? -31.285 -21.274 18.230 1.00 90.81 92 LEU A C 1
ATOM 757 O O . LEU A 1 92 ? -31.426 -20.557 17.246 1.00 90.81 92 LEU A O 1
ATOM 761 N N . GLY A 1 93 ? -31.794 -20.962 19.426 1.00 93.62 93 GLY A N 1
ATOM 762 C CA . GLY A 1 93 ? -32.634 -19.780 19.660 1.00 93.62 93 GLY A CA 1
ATOM 763 C C . GLY A 1 93 ? -31.922 -18.430 19.505 1.00 93.62 93 GLY A C 1
ATOM 764 O O . GLY A 1 93 ? -32.587 -17.424 19.281 1.00 93.62 93 GLY A O 1
ATOM 765 N N . ASP A 1 94 ? -30.588 -18.403 19.572 1.00 91.94 94 ASP A N 1
ATOM 766 C CA . ASP A 1 94 ? -29.795 -17.166 19.545 1.00 91.94 94 ASP A CA 1
ATOM 767 C C . ASP A 1 94 ? -28.958 -17.010 18.262 1.00 91.94 94 ASP A C 1
ATOM 769 O O . ASP A 1 94 ? -28.290 -15.991 18.068 1.00 91.94 94 ASP A O 1
ATOM 773 N N . GLN A 1 95 ? -28.990 -17.998 17.360 1.00 93.12 95 GLN A N 1
ATOM 774 C CA . GLN A 1 95 ? -28.132 -18.052 16.169 1.00 93.12 95 GLN A CA 1
ATOM 775 C C . GLN A 1 95 ? -28.334 -16.886 15.198 1.00 93.12 95 GLN A C 1
ATOM 777 O O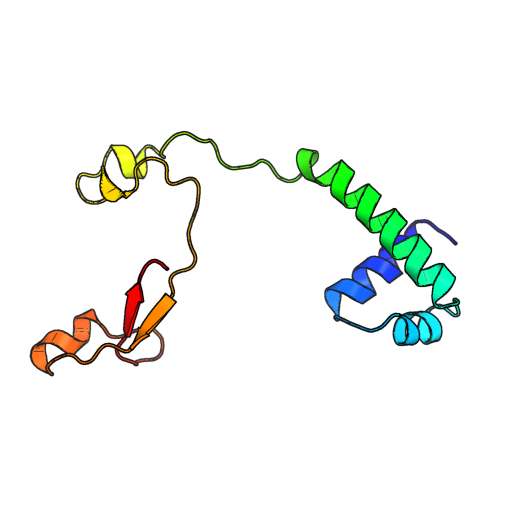 . GLN A 1 95 ? -27.376 -16.477 14.539 1.00 93.12 95 GLN A O 1
ATOM 782 N N . ASP A 1 96 ? -29.539 -16.316 15.139 1.00 90.81 96 ASP A N 1
ATOM 783 C CA . ASP A 1 96 ? -29.865 -15.218 14.225 1.00 90.81 96 ASP A CA 1
ATOM 784 C C . ASP A 1 96 ? -28.960 -13.994 14.426 1.00 90.81 96 ASP A C 1
ATOM 786 O O . ASP A 1 96 ? -28.595 -13.327 13.458 1.00 90.81 96 ASP A O 1
ATOM 790 N N . ARG A 1 97 ? -28.515 -13.735 15.664 1.00 90.50 97 ARG A N 1
ATOM 791 C CA . ARG A 1 97 ? -27.641 -12.593 15.999 1.00 90.50 97 ARG A CA 1
ATOM 792 C C . ARG A 1 97 ? -26.189 -12.788 15.566 1.00 90.50 97 ARG A C 1
ATOM 794 O O . ARG A 1 97 ? -25.461 -11.810 15.435 1.00 90.50 97 ARG A O 1
ATOM 801 N N . TYR A 1 98 ? -25.774 -14.034 15.351 1.00 91.94 98 TYR A N 1
ATOM 802 C CA . TYR A 1 98 ? -24.392 -14.414 15.036 1.00 91.94 98 TYR A CA 1
ATOM 803 C C . TYR A 1 98 ? -24.227 -14.868 13.582 1.00 91.94 98 TYR A C 1
ATOM 805 O O . TYR A 1 98 ? -23.156 -15.335 13.187 1.00 91.94 98 TYR A O 1
ATOM 813 N N . ARG A 1 99 ? -25.282 -14.764 12.768 1.00 93.12 99 ARG A N 1
ATOM 814 C CA . ARG A 1 99 ? -25.243 -15.144 11.359 1.00 93.12 99 ARG A CA 1
ATOM 815 C C . ARG A 1 99 ? -24.533 -14.068 10.537 1.00 93.12 99 ARG A C 1
ATOM 817 O O . ARG A 1 99 ? -24.967 -12.923 10.461 1.00 93.12 99 ARG A O 1
ATOM 824 N N . ASN A 1 100 ? -23.445 -14.453 9.879 1.00 90.81 100 ASN A N 1
ATOM 825 C CA . ASN A 1 100 ? -22.688 -13.571 8.997 1.00 90.81 100 ASN A CA 1
ATOM 826 C C . ASN A 1 100 ? -23.278 -13.511 7.578 1.00 90.81 100 ASN A C 1
ATOM 828 O O . ASN A 1 100 ? -24.166 -14.279 7.206 1.00 90.81 100 ASN A O 1
ATOM 832 N N . ARG A 1 101 ? -22.717 -12.629 6.739 1.00 88.00 101 ARG A N 1
ATOM 833 C CA . ARG A 1 101 ? -23.129 -12.444 5.334 1.00 88.00 101 ARG A CA 1
ATOM 834 C C . ARG A 1 101 ? -23.032 -13.718 4.478 1.00 88.00 101 ARG A C 1
ATOM 836 O O . ARG A 1 101 ? -23.729 -13.823 3.476 1.00 88.00 101 ARG A O 1
ATOM 843 N N . LYS A 1 102 ? -22.177 -14.677 4.849 1.00 90.12 102 LYS A N 1
ATOM 844 C CA . LYS A 1 102 ? -22.019 -15.976 4.167 1.00 90.12 102 LYS A CA 1
ATOM 845 C C . LYS A 1 102 ? -22.920 -17.072 4.762 1.00 90.12 102 LYS A C 1
ATOM 847 O O . LYS A 1 102 ? -22.783 -18.231 4.388 1.00 90.12 102 LYS A O 1
ATOM 852 N N . GLY A 1 103 ? -23.810 -16.728 5.696 1.00 90.06 103 GLY A N 1
ATOM 853 C CA . GLY A 1 103 ? -24.730 -17.658 6.355 1.00 90.06 103 GLY A CA 1
ATOM 854 C C . GLY A 1 103 ? -24.111 -18.497 7.480 1.00 90.06 103 GLY A C 1
ATOM 855 O O . GLY A 1 103 ? -24.821 -19.284 8.101 1.00 90.06 103 GLY A O 1
ATOM 856 N N . GLY A 1 104 ? -22.816 -18.334 7.767 1.00 92.56 104 GLY A N 1
ATOM 857 C CA . GLY A 1 104 ? -22.135 -19.023 8.864 1.00 92.56 104 GLY A CA 1
ATOM 858 C C . GLY A 1 104 ? -22.334 -18.323 10.208 1.00 92.56 104 GLY A C 1
ATOM 859 O O . GLY A 1 104 ? -22.628 -17.131 10.252 1.00 92.56 104 GLY A O 1
ATOM 860 N N . LEU A 1 105 ? -22.135 -19.056 11.304 1.00 95.44 105 LEU A N 1
ATOM 861 C CA . LEU A 1 105 ? -22.167 -18.501 12.658 1.00 95.44 105 LEU A CA 1
ATOM 862 C C . LEU A 1 105 ? -20.772 -18.022 13.062 1.00 95.44 105 LEU A C 1
ATOM 864 O O . LEU A 1 105 ? -19.830 -18.816 13.156 1.00 95.44 105 LEU A O 1
ATOM 868 N N . SER A 1 106 ? -20.628 -16.721 13.281 1.00 93.75 106 SER A N 1
ATOM 869 C CA . SER A 1 106 ? -19.357 -16.112 13.670 1.00 93.75 106 SER A CA 1
ATOM 870 C C . SER A 1 106 ? -19.563 -14.791 14.393 1.00 93.75 106 SER A C 1
ATOM 872 O O . SER A 1 106 ? -20.489 -14.056 14.064 1.00 93.75 106 SER A O 1
ATOM 874 N N . GLN A 1 107 ? -18.646 -14.465 15.292 1.00 90.44 107 GLN A N 1
ATOM 875 C CA . GLN A 1 107 ? -18.574 -13.184 15.979 1.00 90.44 107 GLN A CA 1
ATOM 876 C C . GLN A 1 107 ? -17.362 -12.405 15.466 1.00 90.44 107 GLN A C 1
ATOM 878 O O . GLN A 1 107 ? -16.274 -12.972 15.356 1.00 90.44 107 GLN A O 1
ATOM 883 N N . ASN A 1 108 ? -17.550 -11.118 15.178 1.00 85.81 108 ASN A N 1
ATOM 884 C CA . ASN A 1 108 ? -16.429 -10.207 14.967 1.00 85.81 108 ASN A CA 1
ATOM 885 C C . ASN A 1 108 ? -15.763 -9.941 16.305 1.00 85.81 108 ASN A C 1
ATOM 887 O O . ASN A 1 108 ? -16.430 -9.534 17.263 1.00 85.81 108 ASN A O 1
ATOM 891 N N . VAL A 1 109 ? -14.465 -10.197 16.357 1.00 80.50 109 VAL A N 1
ATOM 892 C CA . VAL A 1 109 ? -13.614 -9.906 17.501 1.00 80.50 109 VAL A CA 1
ATOM 893 C C . VAL A 1 109 ? -12.514 -8.972 17.013 1.00 80.50 109 VAL A C 1
ATOM 895 O O . VAL A 1 109 ? -11.930 -9.202 15.951 1.00 80.50 109 VAL A O 1
ATOM 898 N N . LEU A 1 110 ? -12.264 -7.915 17.783 1.00 70.81 110 LEU A N 1
ATOM 899 C CA . LEU A 1 110 ? -11.086 -7.073 17.612 1.00 70.81 110 LEU A CA 1
ATOM 900 C C . LEU A 1 110 ? -9.872 -7.910 18.031 1.00 70.81 110 LEU A C 1
ATOM 902 O O . LEU A 1 110 ? -9.844 -8.405 19.160 1.00 70.81 110 LEU A O 1
ATOM 906 N N . ALA A 1 111 ? -8.941 -8.131 17.105 1.00 60.06 111 ALA A N 1
ATOM 907 C CA . ALA A 1 111 ? -7.689 -8.842 17.360 1.00 60.06 111 ALA A CA 1
ATOM 908 C C . ALA A 1 111 ? -6.567 -7.860 17.712 1.00 60.06 111 ALA A C 1
ATOM 910 O O . ALA A 1 111 ? -6.562 -6.750 17.130 1.00 60.06 111 ALA A O 1
#

Secondary structure (DSSP, 8-state):
--HHHHHHHHHHHHHHT--HHHHHHHH---HHHHHHHHHHHHHHHHHHHHHH-PPPPSSPPHHHHT-TTTTTTTTT--SPPPPEEEEP---GGGGGGGB-TTS-BEEEE--

pLDDT: mean 90.23, std 7.91, range [60.06, 98.0]

Radius of gyration: 23.35 Å; chains: 1; bounding box: 53×38×49 Å

Organism: Opuntia streptacantha (NCBI:txid393608)